Protein AF-F5VVP3-F1 (afdb_monomer_lite)

Radius of gyration: 14.2 Å; chains: 1; bounding box: 40×27×35 Å

Foldseek 3Di:
DKKFKAWPNRTQAIDADPDDTRNPQQPPPQGHNPDPPPPDDPDQDKTAWIKMWDADPDPVDGIDIDTLDNGIDGSPDPSVVVSVVVVVVVVVVVVCVRVVD

Structure (mmCIF, N/CA/C/O backbone):
data_AF-F5VVP3-F1
#
_entry.id   AF-F5VVP3-F1
#
loop_
_atom_site.group_PDB
_atom_site.id
_atom_site.type_symbol
_atom_site.label_atom_id
_atom_site.label_alt_id
_atom_site.label_comp_id
_atom_site.label_asym_id
_atom_site.label_entity_id
_atom_site.label_seq_id
_atom_site.pdbx_PDB_ins_code
_atom_site.Cartn_x
_atom_si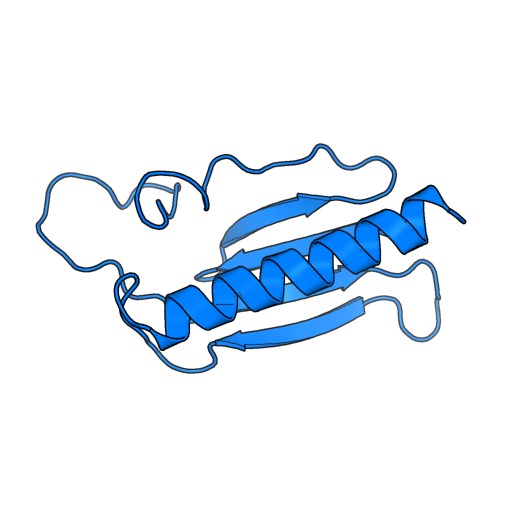te.Cartn_y
_atom_site.Cartn_z
_atom_site.occupancy
_atom_site.B_iso_or_equiv
_atom_site.auth_seq_id
_atom_site.auth_comp_id
_atom_site.auth_asym_id
_atom_site.auth_atom_id
_atom_site.pdbx_PDB_model_num
ATOM 1 N N . MET A 1 1 ? 6.683 -0.169 -15.234 1.00 80.19 1 MET A N 1
ATOM 2 C CA . MET A 1 1 ? 6.204 -0.830 -14.002 1.00 80.19 1 MET A CA 1
ATOM 3 C C . MET A 1 1 ? 5.207 0.102 -13.337 1.00 80.19 1 MET A C 1
ATOM 5 O O . MET A 1 1 ? 5.464 1.303 -13.293 1.00 80.19 1 MET A O 1
ATOM 9 N N . SER A 1 2 ? 4.071 -0.427 -12.897 1.00 86.88 2 SER A N 1
ATOM 10 C CA . SER A 1 2 ? 3.002 0.317 -12.224 1.00 86.88 2 SER A CA 1
ATOM 11 C C . SER A 1 2 ? 2.537 -0.432 -10.983 1.00 86.88 2 SER A C 1
ATOM 13 O O . SER A 1 2 ? 2.769 -1.634 -10.848 1.00 86.88 2 SER A O 1
ATOM 15 N N . TYR A 1 3 ? 1.902 0.270 -10.057 1.00 88.19 3 TYR A N 1
ATOM 16 C CA . TYR A 1 3 ? 1.330 -0.337 -8.865 1.00 88.19 3 TYR A CA 1
ATOM 17 C C . TYR A 1 3 ? 0.020 0.340 -8.485 1.00 88.19 3 TYR A C 1
ATOM 19 O O . TYR A 1 3 ? -0.203 1.517 -8.770 1.00 88.19 3 TYR A O 1
ATOM 27 N N . GLU A 1 4 ? -0.833 -0.419 -7.813 1.00 87.25 4 GLU A N 1
ATOM 28 C CA . GLU A 1 4 ? -2.127 0.016 -7.318 1.00 87.25 4 GLU A CA 1
ATOM 29 C C . GLU A 1 4 ? -2.372 -0.562 -5.931 1.00 87.25 4 GLU A C 1
ATOM 31 O O . GLU A 1 4 ? -2.243 -1.763 -5.706 1.00 87.25 4 GLU A O 1
ATOM 36 N N . LEU A 1 5 ? -2.763 0.292 -4.998 1.00 86.75 5 LEU A N 1
ATOM 37 C CA . LEU A 1 5 ? -3.284 -0.106 -3.707 1.00 86.75 5 LEU A CA 1
ATOM 38 C C . LEU A 1 5 ? -4.800 -0.193 -3.810 1.00 86.75 5 LEU A C 1
ATOM 40 O O . LEU A 1 5 ? -5.471 0.785 -4.150 1.00 86.75 5 LEU A O 1
ATOM 44 N N . ILE A 1 6 ? -5.322 -1.375 -3.520 1.00 85.00 6 ILE A N 1
ATOM 45 C CA . ILE A 1 6 ? -6.737 -1.711 -3.582 1.00 85.00 6 ILE A CA 1
ATOM 46 C C . ILE A 1 6 ? -7.211 -1.947 -2.153 1.00 85.00 6 ILE A C 1
ATOM 48 O O . ILE A 1 6 ? -6.614 -2.730 -1.415 1.00 85.00 6 ILE A O 1
ATOM 52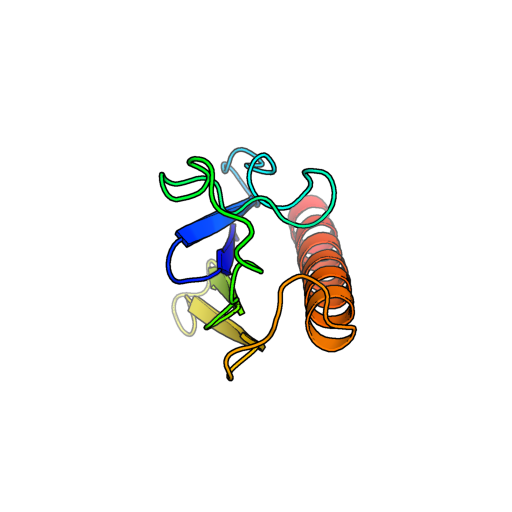 N N . VAL A 1 7 ? -8.275 -1.261 -1.756 1.00 81.75 7 VAL A N 1
ATOM 53 C CA . VAL A 1 7 ? -8.907 -1.399 -0.441 1.00 81.75 7 VAL A CA 1
ATOM 54 C C . VAL A 1 7 ? -10.394 -1.598 -0.655 1.00 81.75 7 VAL A C 1
ATOM 56 O O . VAL A 1 7 ? -11.022 -0.791 -1.340 1.00 81.75 7 VAL A O 1
ATOM 59 N N . ASN A 1 8 ? -10.969 -2.648 -0.066 1.00 82.12 8 ASN A N 1
ATOM 60 C CA . ASN A 1 8 ? -12.377 -3.008 -0.263 1.00 82.12 8 ASN A CA 1
ATOM 61 C C . ASN A 1 8 ? -12.752 -3.062 -1.752 1.00 82.12 8 ASN A C 1
ATOM 63 O O . ASN A 1 8 ? -13.771 -2.502 -2.169 1.00 82.12 8 ASN A O 1
ATOM 67 N N . ASN A 1 9 ? -11.897 -3.694 -2.558 1.00 79.06 9 ASN A N 1
ATOM 68 C CA . ASN A 1 9 ? -12.096 -3.822 -4.002 1.00 79.06 9 ASN A CA 1
ATOM 69 C C . ASN A 1 9 ? -12.161 -2.481 -4.782 1.00 79.06 9 ASN A C 1
ATOM 71 O O . ASN A 1 9 ? -12.656 -2.447 -5.910 1.00 79.06 9 ASN A O 1
ATOM 75 N N . GLN A 1 10 ? -11.673 -1.380 -4.197 1.00 75.94 10 GLN A N 1
ATOM 76 C CA . GLN A 1 10 ? -11.545 -0.066 -4.836 1.00 75.94 10 GLN A CA 1
ATOM 77 C C . GLN A 1 10 ? -10.072 0.337 -4.924 1.00 75.94 10 GLN A C 1
ATOM 79 O O . GLN A 1 10 ? -9.360 0.301 -3.920 1.00 75.94 10 GLN A O 1
ATOM 84 N N . THR A 1 11 ? -9.614 0.750 -6.109 1.00 77.56 11 THR A N 1
ATOM 85 C CA . THR A 1 11 ? -8.284 1.352 -6.262 1.00 77.56 11 THR A CA 1
ATOM 86 C C . THR A 1 11 ? -8.282 2.710 -5.581 1.00 77.56 11 THR A C 1
ATOM 88 O O . THR A 1 11 ? -9.061 3.601 -5.920 1.00 77.56 11 THR A O 1
ATOM 91 N N . VAL A 1 12 ? -7.405 2.853 -4.600 1.00 75.44 12 VAL A N 1
ATOM 92 C CA . VAL A 1 12 ? -7.323 4.031 -3.738 1.00 75.44 12 VAL A CA 1
ATOM 93 C C . VAL A 1 12 ? -6.003 4.770 -3.886 1.00 75.44 12 VAL A C 1
ATOM 95 O O . VAL A 1 12 ? -5.973 5.983 -3.672 1.00 75.44 12 VAL A O 1
ATOM 98 N N . VAL A 1 13 ? -4.944 4.047 -4.270 1.00 81.31 13 VAL A N 1
ATOM 99 C CA . VAL A 1 13 ? -3.681 4.625 -4.726 1.00 81.31 13 VAL A CA 1
ATOM 100 C C . VAL A 1 13 ? -3.228 3.952 -6.005 1.00 81.31 13 VAL A C 1
ATOM 102 O O . VAL A 1 13 ? -3.336 2.739 -6.120 1.00 81.31 13 VAL A O 1
ATOM 105 N N . SER A 1 14 ? -2.716 4.723 -6.956 1.00 83.25 14 SER A N 1
ATOM 106 C CA . SER A 1 14 ? -2.065 4.217 -8.166 1.00 83.25 14 SER A CA 1
ATOM 107 C C . SER A 1 14 ? -0.813 5.035 -8.456 1.00 83.25 14 SER A C 1
ATOM 109 O O . SER A 1 14 ? -0.815 6.245 -8.227 1.00 83.25 14 SER A O 1
ATOM 111 N N . GLY A 1 15 ? 0.235 4.396 -8.966 1.00 81.62 15 GLY A N 1
ATOM 112 C CA . GLY A 1 15 ? 1.489 5.060 -9.317 1.00 81.62 15 GLY A CA 1
ATOM 113 C C . GLY A 1 15 ? 2.361 4.241 -10.271 1.00 81.62 15 GLY A C 1
ATOM 114 O O . GLY A 1 15 ? 2.020 3.119 -10.659 1.00 81.62 15 GLY A O 1
ATOM 115 N N . GLY A 1 16 ? 3.482 4.834 -10.682 1.00 77.62 16 GLY A N 1
ATOM 116 C CA . GLY A 1 16 ? 4.435 4.266 -11.639 1.00 77.62 16 GLY A CA 1
ATOM 117 C C . GLY A 1 16 ? 4.509 5.021 -12.969 1.00 77.62 16 GLY A C 1
ATOM 118 O O . GLY A 1 16 ? 3.904 6.078 -13.150 1.00 77.62 16 GLY A O 1
ATOM 119 N N . VAL A 1 17 ? 5.277 4.474 -13.916 1.00 70.25 17 VAL A N 1
ATOM 120 C CA . VAL A 1 17 ? 5.575 5.146 -15.195 1.00 70.25 17 VAL A CA 1
ATOM 121 C C . VAL A 1 17 ? 4.288 5.382 -15.988 1.00 70.25 17 VAL A C 1
ATOM 123 O O . VAL A 1 17 ? 3.610 4.429 -16.372 1.00 70.25 17 VAL A O 1
ATOM 126 N N . GLY A 1 18 ? 3.958 6.651 -16.243 1.00 64.19 18 GLY A N 1
ATOM 127 C CA . GLY A 1 18 ? 2.786 7.047 -17.031 1.00 64.19 18 GLY A CA 1
ATOM 128 C C . GLY A 1 18 ? 1.439 6.959 -16.300 1.00 64.19 18 GLY A C 1
ATOM 129 O O . GLY A 1 18 ? 0.405 7.147 -16.938 1.00 64.19 18 GLY A O 1
ATOM 130 N N . GLN A 1 19 ? 1.424 6.687 -14.990 1.00 65.06 19 GLN A N 1
ATOM 131 C CA . GLN A 1 19 ? 0.217 6.727 -14.155 1.00 65.06 19 GLN A CA 1
ATOM 132 C C . GLN A 1 19 ? 0.191 8.015 -13.322 1.00 65.06 19 GLN A C 1
ATOM 134 O O . GLN A 1 19 ? 1.201 8.412 -12.747 1.00 65.06 19 GLN A O 1
ATOM 139 N N . ALA A 1 20 ? -0.968 8.673 -13.237 1.00 60.97 20 ALA A N 1
ATOM 140 C CA . ALA A 1 20 ? -1.150 9.796 -12.322 1.00 60.97 20 ALA A CA 1
ATOM 141 C C . ALA A 1 20 ? -1.216 9.275 -10.878 1.00 60.97 20 ALA A C 1
ATOM 143 O O . ALA A 1 20 ? -1.910 8.293 -10.605 1.00 60.97 20 ALA A O 1
ATOM 144 N N . LEU A 1 21 ? -0.513 9.940 -9.954 1.00 62.47 21 LEU A N 1
ATOM 145 C CA . LEU A 1 21 ? -0.585 9.621 -8.530 1.00 62.47 21 LEU A CA 1
ATOM 146 C C . LEU A 1 21 ? -1.991 9.955 -8.007 1.00 62.47 21 LEU A C 1
ATOM 148 O O . LEU A 1 21 ? -2.316 11.116 -7.751 1.00 62.47 21 LEU A O 1
ATOM 152 N N . VAL A 1 22 ? -2.846 8.947 -7.852 1.00 60.94 22 VAL A N 1
ATOM 153 C CA . VAL A 1 22 ? -4.183 9.117 -7.267 1.00 60.94 22 VAL A CA 1
ATOM 154 C C . VAL A 1 22 ? -4.053 8.886 -5.767 1.00 60.94 22 VAL A C 1
ATOM 156 O O . VAL A 1 22 ? -3.941 7.755 -5.346 1.00 60.94 22 VAL A O 1
ATOM 159 N N . ALA A 1 23 ? -4.023 9.929 -4.935 1.00 56.38 23 ALA A N 1
ATOM 160 C CA . ALA A 1 23 ? -3.854 9.786 -3.474 1.00 56.38 23 ALA A CA 1
ATOM 161 C C . ALA A 1 23 ? -5.106 10.183 -2.658 1.00 56.38 23 ALA A C 1
ATOM 163 O O . ALA A 1 23 ? -5.111 10.133 -1.426 1.00 56.38 23 ALA A O 1
ATOM 164 N N . GLY A 1 24 ? -6.184 10.597 -3.332 1.00 54.44 24 GLY A N 1
ATOM 165 C CA . GLY A 1 24 ? -7.298 11.326 -2.711 1.00 54.44 24 GLY A CA 1
ATOM 166 C C . GLY A 1 24 ? -8.168 10.525 -1.733 1.00 54.44 24 GLY A C 1
ATOM 167 O O . GLY A 1 24 ? -8.826 11.128 -0.889 1.00 54.44 24 GLY A O 1
ATOM 168 N N . ALA A 1 25 ? -8.164 9.188 -1.803 1.00 52.59 25 ALA A N 1
ATOM 169 C CA . ALA A 1 25 ? -9.091 8.327 -1.054 1.00 52.59 25 ALA A CA 1
ATOM 170 C C . ALA A 1 25 ? -8.487 7.651 0.198 1.00 52.59 25 ALA A C 1
ATOM 172 O O . ALA A 1 25 ? -9.208 7.054 0.989 1.00 52.59 25 ALA A O 1
ATOM 173 N N . MET A 1 26 ? -7.174 7.726 0.437 1.00 54.72 26 MET A N 1
ATOM 174 C CA . MET A 1 26 ? -6.557 7.058 1.602 1.00 54.72 26 MET A CA 1
ATOM 175 C C . MET A 1 26 ? -6.054 7.993 2.692 1.00 54.72 26 MET A C 1
ATOM 177 O O . MET A 1 26 ? -5.995 7.580 3.849 1.00 54.72 26 MET A O 1
ATOM 181 N N . PHE A 1 27 ? -5.751 9.249 2.366 1.00 54.25 27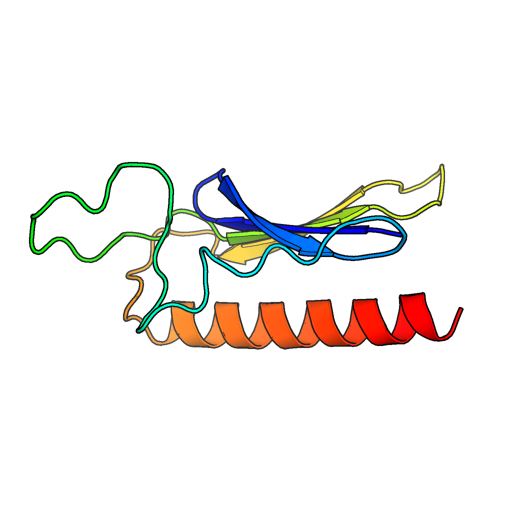 PHE A N 1
ATOM 182 C CA . PHE A 1 27 ? -5.005 10.137 3.268 1.00 54.25 27 PHE A CA 1
ATOM 183 C C . PHE A 1 27 ? -5.827 11.288 3.871 1.00 54.25 27 PHE A C 1
ATOM 185 O O . PHE A 1 27 ? -5.270 12.193 4.483 1.00 54.25 27 PHE A O 1
ATOM 192 N N . GLY A 1 28 ? -7.161 11.250 3.759 1.00 51.91 28 GLY A N 1
ATOM 193 C CA . GLY A 1 28 ? -8.042 12.063 4.610 1.00 51.91 28 GLY A CA 1
ATOM 194 C C . GLY A 1 28 ? -8.017 11.572 6.064 1.00 51.91 28 GLY A C 1
ATOM 195 O O . GLY A 1 28 ? -7.674 10.418 6.296 1.00 51.91 28 GLY A O 1
ATOM 196 N N . ALA A 1 29 ? -8.414 12.421 7.020 1.00 42.81 29 ALA A N 1
ATOM 197 C CA . ALA A 1 29 ? -8.095 12.381 8.460 1.00 42.81 29 ALA A CA 1
ATOM 198 C C . ALA A 1 29 ? -7.917 11.018 9.189 1.00 42.81 29 ALA A C 1
ATOM 200 O O . ALA A 1 29 ? -7.175 11.015 10.162 1.00 42.81 29 ALA A O 1
ATOM 201 N N . VAL A 1 30 ? -8.513 9.885 8.765 1.00 46.50 30 VAL A N 1
ATOM 202 C CA . VAL A 1 30 ? -8.099 8.501 9.146 1.00 46.50 30 VAL A CA 1
ATOM 203 C C . VAL A 1 30 ? -8.483 7.427 8.074 1.00 46.50 30 VAL A C 1
ATOM 205 O O . VAL A 1 30 ? -8.905 6.326 8.417 1.00 46.50 30 VAL A O 1
ATOM 208 N N . GLY A 1 31 ? -8.401 7.696 6.764 1.00 49.72 31 GLY A N 1
ATOM 209 C CA . GLY A 1 31 ? -8.729 6.705 5.709 1.00 49.72 31 GLY A CA 1
ATOM 210 C C . GLY A 1 31 ? -10.152 6.797 5.146 1.00 49.72 31 GLY A C 1
ATOM 211 O O . GLY A 1 31 ? -11.038 6.009 5.486 1.00 49.72 31 GLY A O 1
ATOM 212 N N . ALA A 1 32 ? -10.386 7.769 4.267 1.00 53.22 32 ALA A N 1
ATOM 213 C CA . ALA A 1 32 ? -11.697 8.015 3.674 1.00 53.22 32 ALA A CA 1
ATOM 214 C C . ALA A 1 32 ? -11.892 7.252 2.352 1.00 53.22 32 ALA A C 1
ATOM 216 O O . ALA A 1 32 ? -11.716 7.836 1.291 1.00 53.22 32 ALA A O 1
ATOM 217 N N . VAL A 1 33 ? -12.329 5.986 2.441 1.00 57.38 33 VAL A N 1
ATOM 218 C CA . VAL A 1 33 ? -12.817 5.130 1.334 1.00 57.38 33 VAL A CA 1
ATOM 219 C C . VAL A 1 33 ? -13.817 5.907 0.457 1.00 57.38 33 VAL A C 1
ATOM 221 O O . VAL A 1 33 ? -15.016 5.971 0.748 1.00 57.38 33 VAL A O 1
ATOM 224 N N . ALA A 1 34 ? -13.315 6.587 -0.573 1.00 43.69 34 ALA A N 1
ATOM 225 C CA . ALA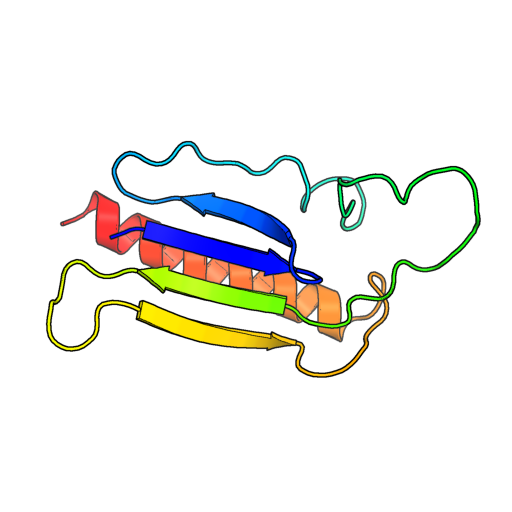 A 1 34 ? -14.083 7.537 -1.364 1.00 43.69 34 ALA A CA 1
ATOM 226 C C . ALA A 1 34 ? -14.709 6.830 -2.567 1.00 43.69 34 ALA A C 1
ATOM 228 O O . ALA A 1 34 ? -14.138 6.747 -3.648 1.00 43.69 34 ALA A O 1
ATOM 229 N N . GLY A 1 35 ? -15.926 6.343 -2.334 1.00 36.62 35 GLY A N 1
ATOM 230 C CA . GLY A 1 35 ? -16.835 5.801 -3.336 1.00 36.62 35 GLY A CA 1
ATOM 231 C C . GLY A 1 35 ? -18.218 5.567 -2.726 1.00 36.62 35 GLY A C 1
ATOM 232 O O . GLY A 1 35 ? -18.644 4.430 -2.571 1.00 36.62 35 GLY A O 1
ATOM 233 N N . GLY A 1 36 ? -18.895 6.637 -2.292 1.00 42.56 36 GLY A N 1
ATOM 234 C CA . GLY A 1 36 ? -20.350 6.646 -2.049 1.00 42.56 36 GLY A CA 1
ATOM 235 C C . GLY A 1 36 ? -20.897 6.278 -0.657 1.00 42.56 36 GLY A C 1
ATOM 236 O O . GLY A 1 36 ? -22.071 6.540 -0.414 1.00 42.56 36 GLY A O 1
ATOM 237 N N . ILE A 1 37 ? -20.113 5.738 0.288 1.00 42.69 37 ILE A N 1
ATOM 238 C CA . ILE A 1 37 ? -20.660 5.244 1.584 1.00 42.69 37 ILE A CA 1
ATOM 239 C C . ILE A 1 37 ? -20.359 6.172 2.782 1.00 42.69 37 ILE A C 1
ATOM 241 O O . ILE A 1 37 ? -20.765 5.908 3.911 1.00 42.69 37 ILE A O 1
ATOM 245 N N . VAL A 1 38 ? -19.742 7.338 2.572 1.00 47.12 38 VAL A N 1
ATOM 246 C CA . VAL A 1 38 ? -19.590 8.362 3.631 1.00 47.12 38 VAL A CA 1
ATOM 247 C C . VAL A 1 38 ? -20.782 9.329 3.615 1.00 47.12 38 VAL A C 1
ATOM 249 O O . VAL A 1 38 ? -20.633 10.544 3.588 1.00 47.12 38 VAL A O 1
ATOM 252 N N . SER A 1 39 ? -22.006 8.793 3.634 1.00 38.03 39 SER A N 1
ATOM 253 C CA . SER A 1 39 ? -23.199 9.581 3.956 1.00 38.03 39 SER A CA 1
ATOM 254 C C . SER A 1 39 ? -23.684 9.210 5.360 1.00 38.03 39 SER A C 1
ATOM 256 O O . SER A 1 39 ? -24.461 8.285 5.581 1.00 38.03 39 SER A O 1
ATOM 258 N N . LYS A 1 40 ? -23.184 9.968 6.342 1.00 40.62 40 LYS A N 1
ATOM 259 C CA . LYS A 1 40 ? -23.937 10.356 7.547 1.00 40.62 40 LYS A CA 1
ATOM 260 C C . LYS A 1 40 ? -24.309 9.293 8.600 1.00 40.62 40 LYS A C 1
ATOM 262 O O . LYS A 1 40 ? -25.247 9.527 9.362 1.00 40.62 40 LYS A O 1
ATOM 267 N N . ARG A 1 41 ? -23.585 8.180 8.767 1.00 39.41 41 ARG A N 1
ATOM 268 C CA . ARG A 1 41 ? -23.756 7.326 9.968 1.00 39.41 41 ARG A CA 1
ATOM 269 C C . ARG A 1 41 ? -22.433 7.078 10.680 1.00 39.41 41 ARG A C 1
ATOM 271 O O . ARG A 1 41 ? -21.431 6.811 10.033 1.00 39.41 41 ARG A O 1
ATOM 278 N N . LYS A 1 42 ? -22.462 7.151 12.017 1.00 42.53 42 LYS A N 1
ATOM 279 C CA . LYS A 1 42 ? -21.411 6.759 12.976 1.00 42.53 42 LYS A CA 1
ATOM 280 C C . LYS A 1 42 ? -21.020 5.276 12.815 1.00 42.53 42 LYS A C 1
ATOM 282 O O . LYS A 1 42 ? -21.225 4.475 13.721 1.00 42.53 42 LYS A O 1
ATOM 287 N N . SER A 1 43 ? -20.512 4.882 11.658 1.00 41.19 43 SER A N 1
ATOM 288 C CA . SER A 1 43 ? -20.080 3.522 11.381 1.00 41.19 43 SER A CA 1
ATOM 289 C C . SER A 1 43 ? -18.584 3.564 11.157 1.00 41.19 43 SER A C 1
ATOM 291 O O . SER A 1 43 ? -18.102 4.205 10.231 1.00 41.19 43 SER A O 1
ATOM 293 N N . THR A 1 44 ? -17.848 2.897 12.036 1.00 52.88 44 THR A N 1
ATOM 294 C CA . THR A 1 44 ? -16.450 2.524 11.819 1.00 52.88 44 THR A CA 1
ATOM 295 C C . THR A 1 44 ? -16.380 1.875 10.435 1.00 52.88 44 THR A C 1
ATOM 297 O O . THR A 1 44 ? -17.002 0.829 10.234 1.00 52.88 44 THR A O 1
ATOM 300 N N . SER A 1 45 ? -15.734 2.511 9.454 1.00 65.06 45 SER A N 1
ATOM 301 C CA . SER A 1 45 ? -15.587 1.913 8.128 1.00 65.06 45 SER A CA 1
ATOM 302 C C . SER A 1 45 ? -14.766 0.637 8.299 1.00 65.06 45 SER A C 1
ATOM 304 O O . SER A 1 45 ? -13.639 0.650 8.800 1.00 65.06 45 SER A O 1
ATOM 306 N N . LYS A 1 46 ? -15.392 -0.503 8.001 1.00 72.88 46 LYS A N 1
ATOM 307 C CA . LYS A 1 46 ? -14.715 -1.796 8.019 1.00 72.88 46 LYS A CA 1
ATOM 308 C C . LYS A 1 46 ? -13.862 -1.898 6.760 1.00 72.88 46 LYS A C 1
ATOM 310 O O . LYS A 1 46 ? -14.345 -1.635 5.659 1.00 72.88 46 LYS A O 1
ATOM 315 N N . ILE A 1 47 ? -12.612 -2.282 6.949 1.00 80.38 47 ILE A N 1
ATOM 316 C CA . ILE A 1 47 ? -11.680 -2.640 5.889 1.00 80.38 47 ILE A CA 1
ATOM 317 C C . ILE A 1 47 ? -11.722 -4.158 5.800 1.00 80.38 47 ILE A C 1
ATOM 319 O O . ILE A 1 47 ? -11.303 -4.827 6.736 1.00 80.38 47 ILE A O 1
ATOM 323 N N . LEU A 1 48 ? -12.332 -4.685 4.747 1.00 83.31 48 LEU A N 1
ATOM 324 C CA . LEU A 1 48 ? -12.476 -6.113 4.476 1.00 83.31 48 LEU A CA 1
ATOM 325 C C . LEU A 1 48 ? -11.150 -6.694 3.984 1.00 83.31 48 LEU A C 1
ATOM 327 O O . LEU A 1 48 ? -10.715 -7.732 4.482 1.00 83.31 48 LEU A O 1
ATOM 331 N N . ASP A 1 49 ? -10.514 -5.972 3.064 1.00 84.44 49 ASP A N 1
ATOM 332 C CA . ASP A 1 49 ? -9.273 -6.342 2.399 1.00 84.44 49 ASP A CA 1
ATOM 333 C C . ASP A 1 49 ? -8.429 -5.101 2.071 1.00 84.44 49 ASP A C 1
ATOM 335 O O . ASP A 1 49 ? -8.939 -3.986 1.911 1.00 84.44 49 ASP A O 1
ATOM 339 N N . MET A 1 50 ? -7.115 -5.311 2.005 1.00 87.00 50 MET A N 1
ATOM 340 C CA . MET A 1 50 ? -6.146 -4.351 1.483 1.00 87.00 50 MET A CA 1
ATOM 341 C C . MET A 1 50 ? -5.069 -5.126 0.737 1.00 87.00 50 MET A C 1
ATOM 343 O O . MET A 1 50 ? -4.375 -5.946 1.342 1.00 87.00 50 MET A O 1
ATOM 347 N N . THR A 1 51 ? -4.915 -4.839 -0.551 1.00 90.38 51 THR A N 1
ATOM 348 C CA . THR A 1 51 ? -4.008 -5.560 -1.448 1.00 90.38 51 THR A CA 1
ATOM 349 C C . THR A 1 51 ? -3.244 -4.577 -2.318 1.00 90.38 51 THR A C 1
ATOM 351 O O . THR A 1 51 ? -3.839 -3.695 -2.934 1.00 90.38 51 THR A O 1
ATOM 354 N N . LEU A 1 52 ? -1.927 -4.740 -2.400 1.00 90.31 52 LEU A N 1
ATOM 355 C CA . LEU A 1 52 ? -1.095 -4.026 -3.360 1.00 90.31 52 LEU A CA 1
ATOM 356 C C . LEU A 1 52 ? -0.932 -4.891 -4.614 1.00 90.31 52 LEU A C 1
ATOM 358 O O . LEU A 1 52 ? -0.361 -5.981 -4.558 1.00 90.31 52 LEU A O 1
ATOM 362 N N . ARG A 1 53 ? -1.435 -4.405 -5.746 1.00 91.00 53 ARG A N 1
ATOM 363 C CA . ARG A 1 53 ? -1.233 -4.987 -7.072 1.00 91.00 53 ARG A CA 1
ATOM 364 C C . ARG A 1 53 ? -0.045 -4.301 -7.726 1.00 91.00 53 ARG A C 1
ATOM 366 O O . ARG A 1 53 ? -0.085 -3.103 -7.974 1.00 91.00 53 ARG A O 1
ATOM 373 N N . VAL A 1 54 ? 0.996 -5.055 -8.039 1.00 89.38 54 VAL A N 1
ATOM 374 C CA . VAL A 1 54 ? 2.185 -4.562 -8.736 1.00 89.38 54 VAL A CA 1
ATOM 375 C C . VAL A 1 54 ? 2.213 -5.176 -10.124 1.00 89.38 54 VAL A C 1
ATOM 377 O O . VAL A 1 54 ? 2.175 -6.395 -10.263 1.00 89.38 54 VAL A O 1
ATOM 380 N N . THR A 1 55 ? 2.289 -4.332 -11.146 1.00 88.06 55 THR A N 1
ATOM 381 C CA . THR A 1 55 ? 2.368 -4.739 -12.547 1.00 88.06 55 THR A CA 1
ATOM 382 C C . THR A 1 55 ? 3.765 -4.440 -13.087 1.00 88.06 55 THR A C 1
ATOM 384 O O . THR A 1 55 ? 4.183 -3.282 -13.210 1.00 88.06 55 THR A O 1
ATOM 387 N N . SER A 1 56 ? 4.513 -5.498 -13.389 1.00 82.81 56 SER A N 1
ATOM 388 C CA . SER A 1 56 ? 5.851 -5.428 -13.978 1.00 82.81 56 SER A CA 1
ATOM 389 C C . SER A 1 56 ? 5.789 -5.555 -15.501 1.00 82.81 56 SER A C 1
ATOM 391 O O . SER A 1 56 ? 4.831 -6.083 -16.054 1.00 82.81 56 SER A O 1
ATOM 393 N N . ASN A 1 57 ? 6.836 -5.090 -16.186 1.00 75.25 57 ASN A N 1
ATOM 394 C CA . ASN A 1 57 ? 6.983 -5.219 -17.643 1.00 75.25 57 ASN A CA 1
ATOM 395 C C . ASN A 1 57 ? 7.611 -6.569 -18.057 1.00 75.25 57 ASN A C 1
ATOM 397 O O . ASN A 1 57 ? 8.179 -6.696 -19.137 1.00 75.25 57 ASN A O 1
ATOM 401 N N . ASP A 1 58 ? 7.572 -7.560 -17.166 1.00 77.12 58 ASP A N 1
ATOM 402 C CA . ASP A 1 58 ? 8.076 -8.907 -17.411 1.00 77.12 58 ASP A CA 1
ATOM 403 C C . ASP A 1 58 ? 6.922 -9.806 -17.872 1.00 77.12 58 ASP A C 1
ATOM 405 O O . ASP A 1 58 ? 5.938 -9.993 -17.156 1.00 77.12 58 ASP A O 1
ATOM 409 N N . PHE A 1 59 ? 7.051 -10.386 -19.065 1.00 73.31 59 PHE A N 1
ATOM 410 C CA . PHE A 1 59 ? 6.043 -11.267 -19.656 1.00 73.31 59 PHE A CA 1
ATOM 411 C C . PHE A 1 59 ? 5.874 -12.596 -18.908 1.00 73.31 59 PHE A C 1
ATOM 413 O O . PHE A 1 59 ? 4.848 -13.256 -19.066 1.00 73.31 59 PHE A O 1
ATOM 420 N N . THR A 1 60 ? 6.849 -12.999 -18.089 1.00 77.56 60 THR A N 1
ATOM 421 C CA . THR A 1 60 ? 6.784 -14.254 -17.326 1.00 77.56 60 THR A CA 1
ATOM 422 C C . THR A 1 60 ? 6.004 -14.108 -16.021 1.00 77.56 60 THR A C 1
ATOM 424 O O . THR A 1 60 ? 5.321 -15.043 -15.600 1.00 77.56 60 THR A O 1
ATOM 427 N N . LYS A 1 61 ? 6.072 -12.930 -15.386 1.00 74.88 61 LYS A N 1
ATOM 428 C CA . LYS A 1 61 ? 5.337 -12.584 -14.159 1.00 74.88 61 LYS A CA 1
ATOM 429 C C . LYS A 1 61 ? 4.874 -11.125 -14.213 1.00 74.88 61 LYS A C 1
ATOM 431 O O . LYS A 1 61 ? 5.424 -10.273 -13.513 1.00 74.88 61 LYS A O 1
ATOM 436 N N . PRO A 1 62 ? 3.844 -10.832 -15.023 1.00 82.69 62 PRO A N 1
ATOM 437 C CA . PRO A 1 62 ? 3.431 -9.459 -15.273 1.00 82.69 62 PRO A CA 1
ATOM 438 C C . PRO A 1 62 ? 2.727 -8.829 -14.072 1.00 82.69 62 PRO A C 1
ATOM 440 O O . PRO A 1 62 ? 2.750 -7.612 -13.941 1.00 82.69 62 PRO A O 1
ATOM 443 N N . VAL A 1 63 ? 2.113 -9.621 -13.184 1.00 87.81 63 VAL A N 1
ATOM 444 C CA . VAL A 1 63 ? 1.325 -9.111 -12.053 1.00 87.81 63 VAL A CA 1
ATOM 445 C C . VAL A 1 63 ? 1.643 -9.878 -10.773 1.00 87.81 63 VAL A C 1
ATOM 447 O O . VAL A 1 63 ? 1.652 -11.109 -10.761 1.00 87.81 63 VAL A O 1
ATOM 450 N N . VAL A 1 64 ? 1.862 -9.141 -9.686 1.00 89.62 64 VAL A N 1
ATOM 451 C CA . VAL A 1 64 ? 2.085 -9.661 -8.333 1.00 89.62 64 VAL A CA 1
ATOM 452 C C . VAL A 1 64 ? 1.092 -9.006 -7.377 1.00 89.62 64 VAL A C 1
ATOM 454 O O . VAL A 1 64 ? 0.898 -7.793 -7.414 1.00 89.62 64 VAL A O 1
ATOM 457 N N . PHE A 1 65 ? 0.478 -9.806 -6.508 1.00 90.88 65 PHE A N 1
ATOM 458 C CA . PHE A 1 65 ? -0.427 -9.337 -5.459 1.00 90.88 65 PHE A CA 1
ATOM 459 C C . PHE A 1 65 ? 0.224 -9.518 -4.089 1.00 90.88 65 PHE A C 1
ATOM 461 O O . PHE A 1 65 ? 0.738 -10.594 -3.778 1.00 90.88 65 PHE A O 1
ATOM 468 N N . ILE A 1 66 ? 0.206 -8.462 -3.279 1.00 91.56 66 ILE A N 1
ATOM 469 C CA . ILE A 1 66 ? 0.713 -8.456 -1.907 1.00 91.56 66 ILE A CA 1
ATOM 470 C C . ILE A 1 66 ? -0.450 -8.089 -0.987 1.00 91.56 66 ILE A C 1
ATOM 472 O O . ILE A 1 66 ? -0.856 -6.927 -0.921 1.00 91.56 66 ILE A O 1
ATOM 476 N N . ASP A 1 67 ? -0.989 -9.076 -0.275 1.00 91.81 67 ASP A N 1
ATOM 477 C CA . ASP A 1 67 ? -2.075 -8.844 0.679 1.00 91.81 67 ASP A CA 1
ATOM 478 C C . ASP A 1 67 ? -1.517 -8.256 1.978 1.00 91.81 67 ASP A C 1
ATOM 480 O O . ASP A 1 67 ? -0.674 -8.867 2.640 1.00 91.81 67 ASP A O 1
ATOM 484 N N . LEU A 1 68 ? -2.025 -7.094 2.375 1.00 88.94 68 LEU A N 1
ATOM 485 C CA . LEU A 1 68 ? -1.674 -6.426 3.631 1.00 88.94 68 LEU A CA 1
ATOM 486 C C . LEU A 1 68 ? -2.739 -6.659 4.708 1.00 88.94 68 LEU A C 1
ATOM 488 O O . LEU A 1 68 ? -2.414 -6.766 5.888 1.00 88.94 68 LEU A O 1
ATOM 492 N N . ILE A 1 69 ? -4.008 -6.783 4.307 1.00 89.44 69 ILE A N 1
ATOM 493 C CA . ILE A 1 69 ? -5.127 -7.155 5.180 1.00 89.44 69 ILE A CA 1
ATOM 494 C C . ILE A 1 69 ? -5.935 -8.250 4.487 1.00 89.44 69 ILE A C 1
ATOM 496 O O . ILE A 1 69 ? -6.437 -8.051 3.385 1.00 89.44 69 ILE A O 1
ATOM 500 N N . ARG A 1 70 ? -6.096 -9.390 5.169 1.00 86.88 70 ARG A N 1
ATOM 501 C CA . ARG A 1 70 ? -6.871 -10.556 4.692 1.00 86.88 70 ARG A CA 1
ATOM 502 C C . ARG A 1 70 ? -8.165 -10.805 5.462 1.00 86.88 70 ARG A C 1
ATOM 504 O O . ARG A 1 70 ? -8.933 -11.697 5.117 1.00 86.88 70 ARG A O 1
ATOM 511 N N . LYS A 1 71 ? -8.371 -10.079 6.559 1.00 87.31 71 LYS A N 1
ATOM 512 C CA . LYS A 1 71 ? -9.522 -10.235 7.448 1.00 87.31 71 LYS A CA 1
ATOM 513 C C . LYS A 1 71 ? -10.146 -8.867 7.717 1.00 87.31 71 LYS A C 1
ATOM 515 O O . LYS A 1 71 ? -9.411 -7.884 7.776 1.00 87.31 71 LYS A O 1
ATOM 520 N N . PRO A 1 72 ? -11.457 -8.796 7.989 1.00 83.81 72 PRO A N 1
ATOM 521 C CA . PRO A 1 72 ? -12.101 -7.533 8.302 1.00 83.81 72 PRO A CA 1
ATOM 522 C C . PRO A 1 72 ? -11.515 -6.859 9.551 1.00 83.81 72 PRO A C 1
ATOM 524 O O . PRO A 1 72 ? -11.619 -7.389 10.660 1.00 83.81 72 PRO A O 1
ATOM 527 N N . VAL A 1 73 ? -10.963 -5.658 9.391 1.00 86.38 73 VAL A N 1
ATOM 528 C CA . VAL A 1 73 ? -10.446 -4.815 10.478 1.00 86.38 73 VAL A CA 1
ATOM 529 C C . VAL A 1 73 ? -11.165 -3.469 10.520 1.00 86.38 73 VAL A C 1
ATOM 531 O O . VAL A 1 73 ? -11.775 -3.018 9.552 1.00 86.38 73 VAL A O 1
ATOM 534 N N . LYS A 1 74 ? -11.129 -2.803 11.676 1.00 81.75 74 LYS A N 1
ATOM 535 C CA . LYS A 1 74 ? -11.617 -1.422 11.798 1.00 81.75 74 LYS A CA 1
ATOM 536 C C . LYS A 1 74 ? -10.576 -0.473 11.209 1.00 81.75 74 LYS A C 1
ATOM 538 O O . LYS A 1 74 ? -9.399 -0.628 11.509 1.00 81.75 74 LYS A O 1
ATOM 543 N N . ASN A 1 75 ? -11.004 0.567 10.503 1.00 73.19 75 ASN A N 1
ATOM 544 C CA . ASN A 1 75 ? -10.119 1.646 10.045 1.00 73.19 75 ASN A CA 1
ATOM 545 C C . ASN A 1 75 ? -9.390 2.405 11.180 1.00 73.19 75 ASN A C 1
ATOM 547 O O . ASN A 1 75 ? -8.456 3.157 10.932 1.00 73.19 75 ASN A O 1
ATOM 551 N N . THR A 1 76 ? -9.805 2.239 12.437 1.00 75.94 76 THR A N 1
ATOM 552 C CA . THR A 1 76 ? -9.122 2.808 13.610 1.00 75.94 76 THR A CA 1
ATOM 553 C C . THR A 1 76 ? -8.163 1.835 14.294 1.00 75.94 76 THR A C 1
ATOM 555 O O . THR A 1 76 ? -7.482 2.228 15.244 1.00 75.94 76 THR A O 1
ATOM 558 N N . SER A 1 77 ? -8.115 0.569 13.862 1.00 82.50 77 SER A N 1
ATOM 559 C CA . SER A 1 77 ? -7.275 -0.442 14.499 1.00 82.50 77 SER A CA 1
ATOM 560 C C . SER A 1 77 ? -5.791 -0.159 14.258 1.00 82.50 77 SER A C 1
ATOM 562 O O . SER A 1 77 ? -5.400 0.443 13.257 1.00 82.50 77 SER A O 1
ATOM 564 N N . LYS A 1 78 ? -4.947 -0.625 15.184 1.00 85.19 78 LYS A N 1
ATOM 565 C CA . LYS A 1 78 ? -3.491 -0.578 15.017 1.00 85.19 78 LYS A CA 1
ATOM 566 C C . LYS A 1 78 ? -3.052 -1.354 13.771 1.00 85.19 78 LYS A C 1
ATOM 568 O O . LYS A 1 78 ? -2.249 -0.850 13.004 1.00 85.19 78 LYS A O 1
ATOM 573 N N . GLU A 1 79 ? -3.671 -2.511 13.538 1.00 85.94 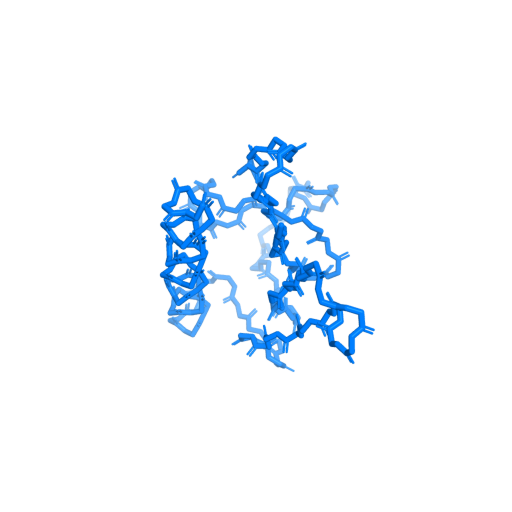79 GLU A N 1
ATOM 574 C CA . GLU A 1 79 ? -3.432 -3.367 12.370 1.00 85.94 79 GLU A CA 1
ATOM 575 C C . GLU A 1 79 ? -3.666 -2.624 11.045 1.00 85.94 79 GLU A C 1
ATOM 577 O O . GLU A 1 79 ? -2.854 -2.729 10.135 1.00 85.94 79 GLU A O 1
ATOM 582 N N . TYR A 1 80 ? -4.718 -1.800 10.948 1.00 83.00 80 TYR A N 1
ATOM 583 C CA . TYR A 1 80 ? -4.938 -0.973 9.761 1.00 83.00 80 TYR A CA 1
ATOM 584 C C . TYR A 1 80 ? -3.851 0.092 9.587 1.00 83.00 80 TYR A C 1
ATOM 586 O O . TYR A 1 80 ? -3.344 0.276 8.485 1.00 83.00 80 TYR A O 1
ATOM 594 N N . LYS A 1 81 ? -3.463 0.781 10.667 1.00 82.81 81 LYS A N 1
ATOM 595 C CA . LYS A 1 81 ? -2.410 1.807 10.611 1.00 82.81 81 LYS A CA 1
ATOM 596 C C . LYS A 1 81 ? -1.065 1.219 10.178 1.00 82.81 81 LYS A C 1
ATOM 598 O O . LYS A 1 81 ? -0.407 1.795 9.320 1.00 82.81 81 LYS A O 1
ATOM 603 N N . GLU A 1 82 ? -0.699 0.063 10.728 1.00 87.19 82 GLU A N 1
ATOM 604 C CA . GLU A 1 82 ? 0.514 -0.671 10.351 1.00 87.19 82 GLU A CA 1
ATOM 605 C C . GLU A 1 82 ? 0.458 -1.136 8.889 1.00 87.19 82 GLU A C 1
ATOM 607 O O . GLU A 1 82 ? 1.439 -1.000 8.161 1.00 87.19 82 GLU A O 1
ATOM 612 N N . ALA A 1 83 ? -0.697 -1.624 8.421 1.00 87.62 83 ALA A N 1
ATOM 613 C CA . ALA A 1 83 ? -0.884 -2.002 7.021 1.00 87.62 83 ALA A CA 1
ATOM 614 C C . ALA A 1 83 ? -0.722 -0.803 6.070 1.00 87.62 83 ALA A C 1
ATOM 616 O O . ALA A 1 83 ? -0.057 -0.931 5.045 1.00 87.62 83 ALA A O 1
ATOM 617 N N . VAL A 1 84 ? -1.262 0.369 6.425 1.00 83.75 84 VAL A N 1
ATOM 618 C CA . VAL A 1 84 ? -1.086 1.610 5.650 1.00 83.75 84 VAL A CA 1
ATOM 619 C C . VAL A 1 84 ? 0.383 2.035 5.606 1.00 83.75 84 VAL A C 1
ATOM 621 O O . VAL A 1 84 ? 0.888 2.349 4.531 1.00 83.75 84 VAL A O 1
ATOM 624 N N . GLU A 1 85 ? 1.081 2.016 6.741 1.00 86.06 85 GLU A N 1
ATOM 625 C CA . GLU A 1 85 ? 2.507 2.361 6.809 1.00 86.06 85 GLU A CA 1
ATOM 626 C C . GLU A 1 85 ? 3.361 1.400 5.966 1.00 86.06 85 GLU A C 1
ATOM 628 O O . GLU A 1 85 ? 4.233 1.827 5.206 1.00 86.06 85 GLU A O 1
ATOM 633 N N . ASN A 1 86 ? 3.070 0.098 6.032 1.00 88.81 86 ASN A N 1
ATOM 634 C CA . ASN A 1 86 ? 3.733 -0.906 5.203 1.00 88.81 86 ASN A CA 1
ATOM 635 C C . ASN A 1 86 ? 3.439 -0.694 3.714 1.00 88.81 86 ASN A C 1
ATOM 637 O O . ASN A 1 86 ? 4.364 -0.753 2.904 1.00 88.81 86 ASN A O 1
ATOM 641 N N . ALA A 1 87 ? 2.189 -0.389 3.351 1.00 87.06 87 ALA A N 1
ATOM 642 C CA . ALA A 1 87 ? 1.829 -0.058 1.976 1.00 87.06 87 ALA A CA 1
ATOM 643 C C . ALA A 1 87 ? 2.647 1.137 1.471 1.00 87.06 87 ALA A C 1
ATOM 645 O O . ALA A 1 87 ? 3.241 1.064 0.398 1.00 87.06 87 ALA A O 1
ATOM 646 N N . GLN A 1 88 ? 2.721 2.216 2.259 1.00 84.75 88 GLN A N 1
ATOM 647 C CA . GLN A 1 88 ? 3.491 3.416 1.922 1.00 84.75 88 GLN A CA 1
ATOM 648 C C . GLN A 1 88 ? 4.976 3.114 1.721 1.00 84.75 88 GLN A C 1
ATOM 650 O O . GLN A 1 88 ? 5.565 3.594 0.756 1.00 84.75 88 GLN A O 1
ATOM 655 N N . ARG A 1 89 ? 5.580 2.295 2.590 1.00 87.56 89 ARG A N 1
ATOM 656 C CA . ARG A 1 89 ? 6.987 1.888 2.446 1.00 87.56 89 ARG A CA 1
ATOM 657 C C . ARG A 1 89 ? 7.232 1.098 1.166 1.00 87.56 89 ARG A C 1
ATOM 659 O O . ARG A 1 89 ? 8.201 1.381 0.468 1.00 87.56 89 ARG A O 1
ATOM 666 N N . ILE A 1 90 ? 6.365 0.132 0.854 1.00 89.12 90 ILE A N 1
ATOM 667 C CA . ILE A 1 90 ? 6.499 -0.677 -0.363 1.00 89.12 90 ILE A CA 1
ATOM 668 C C . ILE A 1 90 ? 6.332 0.212 -1.598 1.00 89.12 90 ILE A C 1
ATOM 670 O O . ILE A 1 90 ? 7.176 0.170 -2.486 1.00 89.12 90 ILE A O 1
ATOM 674 N N . MET A 1 91 ? 5.293 1.050 -1.637 1.00 85.50 91 MET A N 1
ATOM 675 C CA . MET A 1 91 ? 5.059 1.977 -2.749 1.00 85.50 91 MET A CA 1
ATOM 676 C C . MET A 1 91 ? 6.225 2.958 -2.927 1.00 85.50 91 MET A C 1
ATOM 678 O O . MET A 1 91 ? 6.704 3.120 -4.042 1.00 85.50 91 MET A O 1
ATOM 682 N N . GLY A 1 92 ? 6.753 3.530 -1.841 1.00 85.00 92 GLY A N 1
ATOM 683 C CA . GLY A 1 92 ? 7.918 4.416 -1.904 1.00 85.00 92 GLY A CA 1
ATOM 684 C C . GLY A 1 92 ? 9.181 3.711 -2.408 1.00 85.00 92 GLY A C 1
ATOM 685 O O . GLY A 1 92 ? 9.922 4.273 -3.209 1.00 85.00 92 GLY A O 1
ATOM 686 N N . ALA A 1 93 ? 9.414 2.459 -2.002 1.00 86.81 93 ALA A N 1
ATOM 687 C CA . ALA A 1 93 ? 10.516 1.662 -2.540 1.00 86.81 93 ALA A CA 1
ATOM 688 C C . ALA A 1 93 ? 10.332 1.374 -4.040 1.00 86.81 93 ALA A C 1
ATOM 690 O O . ALA A 1 93 ? 11.285 1.496 -4.809 1.00 86.81 93 ALA A O 1
ATOM 691 N N . LEU A 1 94 ? 9.108 1.041 -4.463 1.00 85.00 94 LEU A N 1
ATOM 692 C CA . LEU A 1 94 ? 8.768 0.847 -5.872 1.00 85.00 94 LEU A CA 1
ATOM 693 C C . LEU A 1 94 ? 8.970 2.130 -6.685 1.00 85.00 94 LEU A C 1
ATOM 695 O O . LEU A 1 94 ? 9.538 2.059 -7.770 1.00 85.00 94 LEU A O 1
ATOM 699 N N . ASP A 1 95 ? 8.581 3.293 -6.161 1.00 80.56 95 ASP A N 1
ATOM 700 C CA . ASP A 1 95 ? 8.809 4.580 -6.823 1.00 80.56 95 ASP A CA 1
ATOM 701 C C . ASP A 1 95 ? 10.298 4.861 -7.025 1.00 80.56 95 ASP A C 1
ATOM 703 O O . ASP A 1 95 ? 10.687 5.266 -8.119 1.00 80.56 95 ASP A O 1
ATOM 707 N N . VAL A 1 96 ? 11.137 4.621 -6.011 1.00 83.00 96 VAL A N 1
ATOM 708 C CA . VAL A 1 96 ? 12.593 4.807 -6.129 1.00 83.00 96 VAL A CA 1
ATOM 709 C C . VAL A 1 96 ? 13.179 3.869 -7.178 1.00 83.00 96 VAL A C 1
ATOM 711 O O . VAL A 1 96 ? 13.983 4.309 -7.994 1.00 83.00 96 VAL A O 1
ATOM 714 N N . ILE A 1 97 ? 12.767 2.599 -7.188 1.00 81.31 97 ILE A N 1
ATOM 715 C CA . ILE A 1 97 ? 13.222 1.632 -8.194 1.00 81.31 97 ILE A CA 1
ATOM 716 C C . ILE A 1 97 ? 12.832 2.123 -9.587 1.00 81.31 97 ILE A C 1
ATOM 718 O O . ILE A 1 97 ? 13.681 2.202 -10.465 1.00 81.31 97 ILE A O 1
ATOM 722 N N . VAL A 1 98 ? 11.572 2.509 -9.777 1.00 76.81 98 VAL A N 1
ATOM 723 C CA . VAL A 1 98 ? 11.043 2.926 -11.078 1.00 76.81 98 VAL A CA 1
ATOM 724 C C . VAL A 1 98 ? 11.667 4.226 -11.591 1.00 76.81 98 VAL A C 1
ATOM 726 O O . VAL A 1 98 ? 11.892 4.336 -12.791 1.00 76.81 98 VAL A O 1
ATOM 729 N N . HIS A 1 99 ? 11.952 5.197 -10.720 1.00 71.88 99 HIS A N 1
ATOM 730 C CA . HIS A 1 99 ? 12.561 6.476 -11.117 1.00 71.88 99 HIS A CA 1
ATOM 731 C C . HIS A 1 99 ? 14.087 6.418 -11.266 1.00 71.88 99 HIS A C 1
ATOM 733 O O . HIS A 1 99 ? 14.670 7.340 -11.831 1.00 71.88 99 HIS A O 1
ATOM 739 N N . ASN A 1 100 ? 14.736 5.375 -10.747 1.00 63.00 100 ASN A N 1
ATOM 740 C CA . ASN A 1 100 ? 16.183 5.162 -10.843 1.00 63.00 100 ASN A CA 1
ATOM 741 C C . ASN A 1 100 ? 16.541 4.041 -11.845 1.00 63.00 100 ASN A C 1
ATOM 743 O O . ASN A 1 100 ? 17.653 3.518 -11.809 1.00 63.00 100 ASN A O 1
ATOM 747 N N . SER A 1 101 ? 15.581 3.643 -12.690 1.00 51.56 101 SER A N 1
ATOM 748 C CA . SER A 1 101 ? 15.725 2.633 -13.751 1.00 51.56 101 SER A CA 1
ATOM 749 C C . SER A 1 101 ? 15.811 3.262 -15.134 1.00 51.56 101 SER A C 1
ATOM 751 O O . SER A 1 101 ? 15.128 4.287 -15.355 1.00 51.56 101 SER A O 1
#

Organism: NCBI:txid1005704

Sequence (101 aa):
MSYELIVNNQTVVSGGVGQALVAGAMFGAVGAVAGGIVSKRKSTSKILDMTLRVTSNDFTKPVVFIDLIRKPVKNTSKEYKEAVENAQRIMGALDVIVHNS

Secondary structure (DSSP, 8-state):
-EEEEEETTEEEEEEETT---B-TTT-STT----SS--SS-----EE--EEEEEE-S-SSS-EEEEEEE-S-EETTSHHHHHHHHHHHHHHHHHHHHHHT-

InterPro domains:
  IPR059511 Glycine zipper containing PH domain [PF27000] (1-68)

pLDDT: mean 73.84, std 16.11, range [36.62, 91.81]

=== Feature glossary ===
Feature key, reading from the visual/contextual features back to the raw sequence:

Rendered structure images. Six rendered views show the 3D structure from the faces of a cube — i.e. along ±x, ±y, ±z. Rendering representation is drawn randomly per protein from cartoon (secondary-structure ribbons), sticks (backbone bonds), or molecular surface; coloring is either N→C rainbow (blue at the N-terminus through red at the C-terminus) or one color per chain.

Contact-map, Ramachandran, and PAE plots. The contact map is a binary N×N matrix image: pixel (i, j) is dark where Cα_i and Cα_j are within 8 Å and |i−j|>4. Because the |i−j|>4 filter removes local helical contacts, off-diagonal stripes parallel to the main diagonal indicate parallel β-sheets; stripes perpendicular to it indicate antiparallel β-sheets. The Ramachandran plot scatters every residue's (φ, ψ) pair against the sterically allowed regions. The PAE heatmap renders the predicted-aligned-error matrix.

InterPro / GO / CATH / organism. Database cross-references. InterPro integrates a dozen domain/family signature databases into unified entries with residue-range hits. GO terms attach function/process/location labels with evidence codes. CATH codes position the fold in a four-level structural taxonomy. Organism is the NCBI-taxonomy species name.

Nearest PDB structures. The Foldseek neighbor list gives the closest experimentally determined structures in the PDB, ranked by structural alignment. TM-score near 1 means near-identical fold; near 0.3 means only rough topology match. This is how one finds what a novel AlphaFold predicti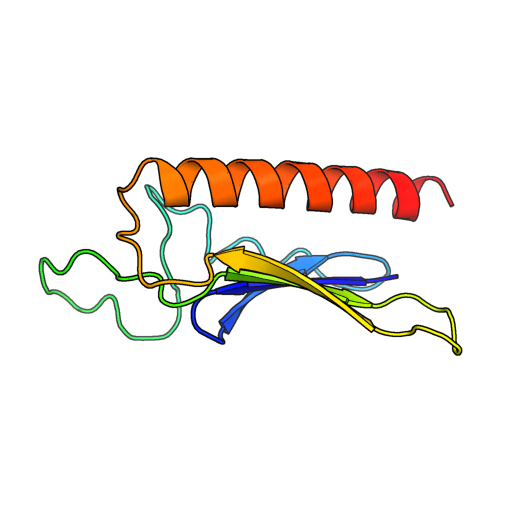on most resembles in the solved-structure universe.

Predicted aligned error. PAE(i, j) answers: if I align the predicted and true structures on residue i, how far off (in Å) do I expect residue j to be? A block-diagonal PAE matrix with low values on the blocks and high values off-diagonal is the signature of a multi-domain protein with confidently predicted domains but uncertain inter-domain orientation.

Solvent-accessible surface area. Accessible surface area quantifies burial. A residue with SASA near zero is packed into the hydrophobic core; one with SASA >100 Å² sits on the surface. Computed here via the Shrake–Rupley numerical algorithm with a 1.4 Å probe.

B-factor. B-factor (Debye–Waller factor) reflects atomic displacement in the crystal lattice. It is an experimental observable (units Å²), not a prediction; low values mean the atom is pinned down, high values mean it moves or is heterogeneous across the crystal.

pLDDT. For AlphaFold models, the B-factor field carries pLDDT — the model's own estimate of local accuracy on a 0–100 scale. Regions with pLDDT<50 should be treated as essentially unmodeled; they often correspond to intrinsically disordered segments.

Backbone torsions (φ/ψ). φ (phi) and ψ (psi) are the two rotatable backbone dihedrals per residue: φ is the C(i-1)–N–Cα–C torsion, ψ is the N–Cα–C–N(i+1) torsion, both in degrees on (−180°, 180°]. α-helical residues cluster near (−60°, −45°); β-strand residues near (−120°, +130°). A Ramachandran plot is simply a scatter of (φ, ψ) for every residue.

Radius of gyration, Cα contacts, bounding box. Radius of gyration (Rg) is the root-mean-square distance of Cα atoms from their centroid — a single number for overall size and compactness. A globular domain of N residues has Rg ≈ 2.2·N^0.38 Å; an extended or disordered chain has a much larger Rg. The Cα contact count is the number of residue pairs whose Cα atoms are within 8 Å and are more than four positions apart in sequence — a standard proxy for tertiary packing density. The bounding box is the smallest axis-aligned box enclosing all Cα atoms.

Secondary structure (3-state, P-SEA). Three-state secondary structure (P-SEA) collapses the eight DSSP classes into helix (a), strand (b), and coil (c). P-SEA assigns these from Cα geometry alone — distances and angles — without requiring backbone oxygens, so it works on any Cα trace.

Secondary structure (8-state, DSSP). DSSP 8-state secondary structure assigns each residue one of H (α-helix), G (3₁₀-helix), I (π-helix), E (extended β-strand), B (isolated β-bridge), T (hydrogen-bonded turn), S (bend), or '-' (coil). The assignment is computed from backbone hydrogen-bond geometry via the Kabsch–Sander algorithm.

Foldseek 3Di. A 3Di character summarizes, for each residue, the relative orientation of the Cα frame of its nearest spatial neighbor. Because it encodes fold topology rather than chemistry, 3Di alignments detect remote structural similarity that sequence alignment misses.

mmCIF coordinates. The mmCIF block holds the 3D Cartesian coordinates of each backbone atom (N, Cα, C, O) in ångströms. mmCIF is the PDB's canonical archive format — a tagged-loop text representation of the atomic model.

Sequence. Sequence gives the chain of amino acids in standard one-letter code (A=alanine, C=cysteine, …, Y=tyrosine), read N→C. It is the only feature that is directly encoded by the gene; all structural features are derived from the folded form of this sequence.